Protein AF-A0A9W9YMP8-F1 (afdb_monomer)

Organism: NCBI:txid174260

Sequence (106 aa):
MEDGKAAILCSFLLLFFSGTEIFSADIYTNIWAVQVRGSLQEVKQLALKHGFTYGRHLFEDYHIFKRSELKNRSEKSASEIDRKLDLESKVEWFMQQKEKNINCCP

Solvent-accessible surface area (backbone atoms only — not comparable to full-atom values): 6366 Å² total; per-residue (Å²): 144,58,70,67,59,56,54,50,50,51,51,52,50,53,54,63,71,73,66,72,83,74,79,75,66,71,35,29,41,48,37,31,45,35,31,41,72,75,54,72,65,56,53,43,51,53,27,47,76,72,66,27,42,68,66,47,82,74,54,98,53,32,32,32,38,31,48,92,55,102,55,75,60,38,85,58,80,59,62,74,57,53,52,56,48,74,71,33,90,50,45,83,47,72,46,71,44,70,43,80,61,77,87,74,69,133

Secondary structure (DSSP, 8-state):
--HHHHHHHHHHHHHHHTT-------EEEEEEEEEE-S-HHHHHHHHHHTTPEEEEEEETTEEEEE---SSSEESS--HHHHHHHHT-TTEEEEEEEEEP-TTS--

Structure (mmCIF, N/CA/C/O backbone):
data_AF-A0A9W9YMP8-F1
#
_entry.id   AF-A0A9W9YMP8-F1
#
loop_
_atom_site.group_PDB
_atom_site.id
_atom_site.type_symbol
_atom_site.label_atom_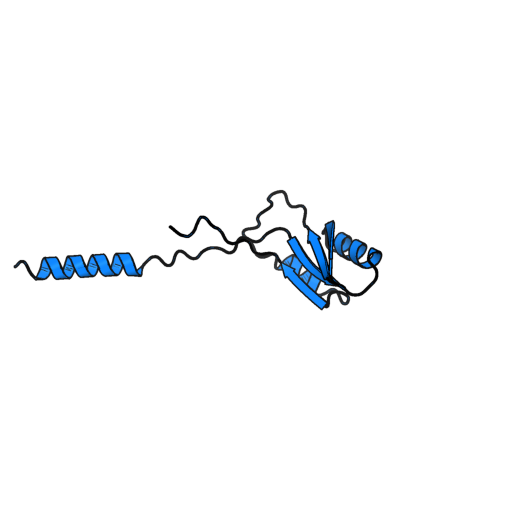id
_atom_site.label_alt_id
_atom_site.label_comp_id
_atom_site.label_asym_id
_atom_site.label_entity_id
_atom_site.label_seq_id
_atom_site.pdbx_PDB_ins_code
_atom_site.Cartn_x
_atom_site.Cartn_y
_atom_site.Cartn_z
_atom_site.occupancy
_atom_site.B_iso_or_equiv
_atom_site.auth_seq_id
_atom_site.auth_comp_id
_atom_site.auth_asym_id
_atom_site.auth_atom_id
_atom_site.pdbx_PDB_model_num
ATOM 1 N N . MET A 1 1 ? 43.856 -17.347 -49.831 1.00 49.19 1 MET A N 1
ATOM 2 C CA . MET A 1 1 ? 43.848 -16.523 -48.598 1.00 49.19 1 MET A CA 1
ATOM 3 C C . MET A 1 1 ? 42.592 -15.653 -48.604 1.00 49.19 1 MET A C 1
ATOM 5 O O . MET A 1 1 ? 42.681 -14.434 -48.591 1.00 49.19 1 MET A O 1
ATOM 9 N N . GLU A 1 2 ? 41.415 -16.275 -48.682 1.00 56.56 2 GLU A N 1
ATOM 10 C CA . GLU A 1 2 ? 40.119 -15.567 -48.725 1.00 56.56 2 GLU A CA 1
ATOM 11 C C . GLU A 1 2 ? 39.137 -16.140 -47.693 1.00 56.56 2 GLU A C 1
ATOM 13 O O . GLU A 1 2 ? 38.397 -15.386 -47.066 1.00 56.56 2 GLU A O 1
ATOM 18 N N . ASP A 1 3 ? 39.255 -17.433 -47.384 1.00 60.44 3 ASP A N 1
ATOM 19 C CA . ASP A 1 3 ? 38.388 -18.155 -46.439 1.00 60.44 3 ASP A CA 1
ATOM 20 C C . ASP A 1 3 ? 38.481 -17.629 -44.995 1.00 60.44 3 ASP A C 1
ATOM 22 O O . ASP A 1 3 ? 37.491 -17.570 -44.267 1.00 60.44 3 ASP A O 1
ATOM 26 N N . GLY A 1 4 ? 39.665 -17.158 -44.588 1.00 62.66 4 GLY A N 1
ATOM 27 C CA . GLY A 1 4 ? 39.881 -16.590 -43.255 1.00 62.66 4 GLY A CA 1
ATOM 28 C C . GLY A 1 4 ? 39.168 -15.253 -43.039 1.00 62.66 4 GLY A C 1
ATOM 29 O O . GLY A 1 4 ? 38.747 -14.959 -41.925 1.00 62.66 4 GLY A O 1
ATOM 30 N N . LYS A 1 5 ? 38.972 -14.450 -44.095 1.00 66.62 5 LYS A N 1
ATOM 31 C CA . LYS A 1 5 ? 38.301 -13.144 -43.985 1.00 66.62 5 LYS A CA 1
ATOM 32 C C . LYS A 1 5 ? 36.801 -13.305 -43.764 1.00 66.62 5 LYS A C 1
ATOM 34 O O . LYS A 1 5 ? 36.234 -12.583 -42.950 1.00 66.62 5 LYS A O 1
ATOM 39 N N . ALA A 1 6 ? 36.187 -14.271 -44.447 1.00 70.50 6 ALA A N 1
ATOM 40 C CA . ALA A 1 6 ? 34.775 -14.595 -44.279 1.00 70.50 6 ALA A CA 1
ATOM 41 C C . ALA A 1 6 ? 34.491 -15.126 -42.867 1.00 70.50 6 ALA A C 1
ATOM 43 O O . ALA A 1 6 ? 33.577 -14.643 -42.206 1.00 70.50 6 ALA A O 1
ATOM 44 N N . ALA A 1 7 ? 35.331 -16.033 -42.360 1.00 71.94 7 ALA A N 1
ATOM 45 C CA . ALA A 1 7 ? 35.198 -16.550 -40.999 1.00 71.94 7 ALA A CA 1
ATOM 46 C C . ALA A 1 7 ? 35.340 -15.447 -39.933 1.00 71.94 7 ALA A C 1
ATOM 48 O O . ALA A 1 7 ? 34.565 -15.401 -38.976 1.00 71.94 7 ALA A O 1
ATOM 49 N N . ILE A 1 8 ? 36.289 -14.523 -40.117 1.00 76.12 8 ILE A N 1
ATOM 50 C CA . ILE A 1 8 ? 36.499 -13.382 -39.215 1.00 76.12 8 ILE A CA 1
ATOM 51 C C . ILE A 1 8 ? 35.305 -12.415 -39.264 1.00 76.12 8 ILE A C 1
ATOM 53 O O . ILE A 1 8 ? 34.816 -12.005 -38.214 1.00 76.12 8 ILE A O 1
ATOM 57 N N . LEU A 1 9 ? 34.784 -12.097 -40.454 1.00 75.88 9 LEU A N 1
ATOM 58 C CA . LEU A 1 9 ? 33.598 -11.247 -40.617 1.00 75.88 9 LEU A CA 1
ATOM 59 C C . LEU A 1 9 ? 32.349 -11.880 -39.991 1.00 75.88 9 LEU A C 1
ATOM 61 O O . LEU A 1 9 ? 31.619 -11.200 -39.274 1.00 75.88 9 LEU A O 1
ATOM 65 N N . CYS A 1 10 ? 32.136 -13.183 -40.188 1.00 70.56 10 CYS A N 1
ATOM 66 C CA . CYS A 1 10 ? 31.061 -13.926 -39.533 1.00 70.56 10 CYS A CA 1
ATOM 67 C C . CYS A 1 10 ? 31.210 -13.919 -38.007 1.00 70.56 10 CYS A C 1
ATOM 69 O O . CYS A 1 10 ? 30.225 -13.736 -37.299 1.00 70.56 10 CYS A O 1
ATOM 71 N N . SER A 1 11 ? 32.435 -14.052 -37.496 1.00 71.38 11 SER A N 1
ATOM 72 C CA . SER A 1 11 ? 32.703 -14.011 -36.053 1.00 71.38 11 SER A CA 1
ATOM 73 C C . SER A 1 11 ? 32.417 -12.626 -35.458 1.00 71.38 11 SER A C 1
ATOM 75 O O . SER A 1 11 ? 31.808 -12.532 -34.394 1.00 71.38 11 SER A O 1
ATOM 77 N N . PHE A 1 12 ? 32.774 -11.544 -36.161 1.00 67.81 12 PHE A N 1
ATOM 78 C CA . PHE A 1 12 ? 32.433 -10.178 -35.747 1.00 67.81 12 PHE A CA 1
ATOM 79 C C . PHE A 1 12 ? 30.927 -9.900 -35.805 1.00 67.81 12 PHE A C 1
ATOM 81 O O . PHE A 1 12 ? 30.397 -9.265 -34.897 1.00 67.81 12 PHE A O 1
ATOM 88 N N . LEU A 1 13 ? 30.226 -10.405 -36.826 1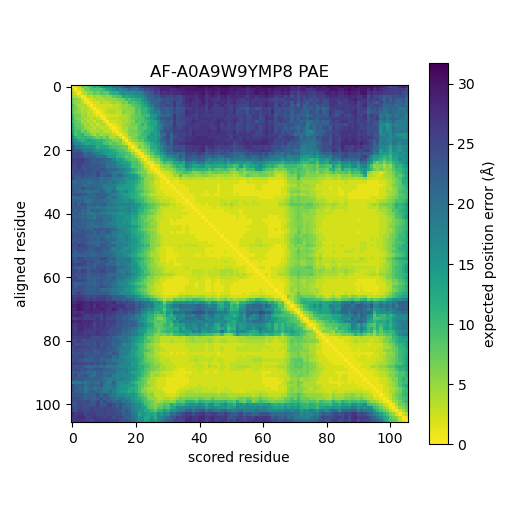.00 67.31 13 LEU A N 1
ATOM 89 C CA . LEU A 1 13 ? 28.770 -10.287 -36.932 1.00 67.31 13 LEU A CA 1
ATOM 90 C C . LEU A 1 13 ? 28.065 -11.013 -35.779 1.00 67.31 13 LEU A C 1
ATOM 92 O O . LEU A 1 13 ? 27.197 -10.432 -35.134 1.00 67.31 13 LEU A O 1
ATOM 96 N N . LEU A 1 14 ? 28.475 -12.243 -35.460 1.00 66.62 14 LEU A N 1
ATOM 97 C CA . LEU A 1 14 ? 27.897 -13.011 -34.353 1.00 66.62 14 LEU A CA 1
ATOM 98 C C . LEU A 1 14 ? 28.142 -12.343 -32.991 1.00 66.62 14 LEU A C 1
ATOM 100 O O . LEU A 1 14 ? 27.235 -12.316 -32.161 1.00 66.62 14 LEU A O 1
ATOM 104 N N . LEU A 1 15 ? 29.313 -11.735 -32.773 1.00 64.06 15 LEU A N 1
ATOM 105 C CA . LEU A 1 15 ? 29.596 -10.947 -31.566 1.00 64.06 15 LEU A CA 1
ATOM 106 C C . LEU A 1 15 ? 28.732 -9.678 -31.468 1.00 64.06 15 LEU A C 1
ATOM 108 O O . LEU A 1 15 ? 28.300 -9.330 -30.372 1.00 64.06 15 LEU A O 1
ATOM 112 N N . PHE A 1 16 ? 28.431 -9.021 -32.593 1.00 61.03 16 PHE A N 1
ATOM 113 C CA . PHE A 1 16 ? 27.546 -7.850 -32.628 1.00 61.03 16 PHE A CA 1
ATOM 114 C C . PHE A 1 16 ? 26.083 -8.199 -32.312 1.00 61.03 16 PHE A C 1
ATOM 116 O O . PHE A 1 16 ? 25.422 -7.442 -31.606 1.00 61.03 16 PHE A O 1
ATOM 123 N N . PHE A 1 17 ? 25.582 -9.347 -32.780 1.00 57.97 17 PHE A N 1
ATOM 124 C CA . PHE A 1 17 ? 24.210 -9.792 -32.493 1.00 57.97 17 PHE A CA 1
ATOM 125 C C . PHE A 1 17 ? 24.034 -10.401 -31.095 1.00 57.97 17 PHE A C 1
ATOM 127 O O . PHE A 1 17 ? 22.933 -10.374 -30.554 1.00 57.97 17 PHE A O 1
ATOM 134 N N . SER A 1 18 ? 25.103 -10.912 -30.481 1.00 59.97 18 SER A N 1
ATOM 135 C CA . SER A 1 18 ? 25.038 -11.541 -29.151 1.00 59.97 18 SER A CA 1
ATOM 136 C C . SER A 1 18 ? 25.034 -10.535 -27.987 1.00 59.97 18 SER A C 1
ATOM 138 O O . SER A 1 18 ? 24.941 -10.942 -26.833 1.00 59.97 18 SER A O 1
ATOM 140 N N . GLY A 1 19 ? 25.196 -9.235 -28.264 1.00 57.72 19 GLY A N 1
ATOM 141 C CA . GLY A 1 19 ? 25.584 -8.236 -27.263 1.00 57.72 19 GLY A CA 1
ATOM 142 C C . GLY A 1 19 ? 24.519 -7.233 -26.810 1.00 57.72 19 GLY A C 1
ATOM 143 O O . GLY A 1 19 ? 24.857 -6.351 -26.025 1.00 57.72 19 GLY A O 1
ATOM 144 N N . THR A 1 20 ? 23.266 -7.301 -27.269 1.00 55.31 20 THR A N 1
ATOM 145 C CA . THR A 1 20 ? 22.268 -6.259 -26.945 1.00 55.31 20 THR A CA 1
ATOM 146 C C . THR A 1 20 ? 21.031 -6.806 -26.245 1.00 55.31 20 THR A C 1
ATOM 148 O O . THR A 1 20 ? 19.915 -6.688 -26.746 1.00 55.31 20 THR A O 1
ATOM 151 N N . GLU A 1 21 ? 21.205 -7.348 -25.043 1.00 54.91 21 GLU A N 1
ATOM 152 C CA . GLU A 1 21 ? 20.111 -7.365 -24.067 1.00 54.91 21 GLU A CA 1
ATOM 153 C C . GLU A 1 21 ? 19.973 -5.932 -23.530 1.00 54.91 21 GLU A C 1
ATOM 155 O O . GLU A 1 21 ? 20.625 -5.533 -22.563 1.00 54.91 21 GLU A O 1
ATOM 160 N N . ILE A 1 22 ? 19.182 -5.099 -24.217 1.00 58.03 22 ILE A N 1
ATOM 161 C CA . ILE A 1 22 ? 18.802 -3.786 -23.689 1.00 58.03 22 ILE A CA 1
ATOM 162 C C . ILE A 1 22 ? 17.837 -4.064 -22.537 1.00 58.03 22 ILE A C 1
ATOM 164 O O . ILE A 1 22 ? 16.640 -4.256 -22.749 1.00 58.03 22 ILE A O 1
ATOM 168 N N . PHE A 1 23 ? 18.366 -4.122 -21.314 1.00 57.38 23 PHE A N 1
ATOM 169 C CA . PHE A 1 23 ? 17.552 -4.218 -20.109 1.00 57.38 23 PHE A CA 1
ATOM 170 C C . PHE A 1 23 ? 16.563 -3.049 -20.089 1.00 57.38 23 PHE A C 1
ATOM 172 O O . PHE A 1 23 ? 16.933 -1.894 -19.874 1.00 57.38 23 PHE A O 1
ATOM 179 N N . SER A 1 24 ? 15.290 -3.349 -20.342 1.00 59.22 24 SER A N 1
ATOM 180 C CA . SER A 1 24 ? 14.212 -2.382 -20.176 1.00 59.22 24 SER A CA 1
ATOM 181 C C . SER A 1 24 ? 14.070 -2.093 -18.685 1.00 59.22 24 SER A C 1
ATOM 183 O O . SER A 1 24 ? 13.705 -2.978 -17.915 1.00 59.22 24 SER A O 1
ATOM 185 N N . ALA A 1 25 ? 14.389 -0.870 -18.264 1.00 62.66 25 ALA A N 1
ATOM 186 C CA . ALA A 1 25 ? 14.156 -0.450 -16.889 1.00 62.66 25 ALA A CA 1
ATOM 187 C C . ALA A 1 25 ? 12.642 -0.379 -16.624 1.00 62.66 25 ALA A C 1
ATOM 189 O O . ALA A 1 25 ? 11.911 0.279 -17.370 1.00 62.66 25 ALA A O 1
ATOM 190 N N . ASP A 1 26 ? 12.177 -1.049 -15.565 1.00 65.25 26 ASP A N 1
ATOM 191 C CA . ASP A 1 26 ? 10.806 -0.910 -15.067 1.00 65.25 26 ASP A CA 1
ATOM 192 C C . ASP A 1 26 ? 10.534 0.575 -14.757 1.00 65.25 26 ASP A C 1
ATOM 194 O 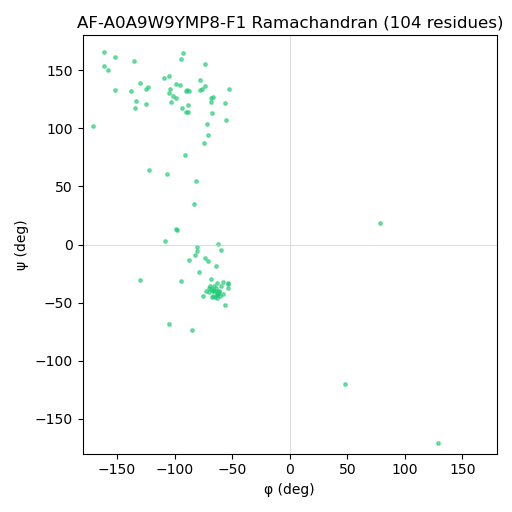O . ASP A 1 26 ? 11.230 1.178 -13.936 1.00 65.25 26 ASP A O 1
ATOM 198 N N . ILE A 1 27 ? 9.517 1.176 -15.387 1.00 68.00 27 ILE A N 1
ATOM 199 C CA . ILE A 1 27 ? 9.081 2.535 -15.049 1.00 68.00 27 ILE A CA 1
ATOM 200 C C . ILE A 1 27 ? 8.047 2.418 -13.937 1.00 68.00 27 ILE A C 1
ATOM 202 O O . ILE A 1 27 ? 6.949 1.904 -14.142 1.00 68.00 27 ILE A O 1
ATOM 206 N N . TYR A 1 28 ? 8.370 2.917 -12.750 1.00 74.50 28 TYR A N 1
ATOM 207 C CA . TYR A 1 28 ? 7.436 2.913 -11.633 1.00 74.50 28 TYR A CA 1
ATOM 208 C C . TYR A 1 28 ? 6.594 4.189 -11.638 1.00 74.50 28 TYR A C 1
ATOM 210 O O . TYR A 1 28 ? 7.103 5.307 -11.776 1.00 74.50 28 TYR A O 1
ATOM 218 N N . THR A 1 29 ? 5.284 4.021 -11.471 1.00 83.81 29 THR A N 1
ATOM 219 C CA . THR A 1 29 ? 4.346 5.143 -11.342 1.00 83.81 29 THR A CA 1
ATOM 220 C C . THR A 1 29 ? 4.124 5.499 -9.877 1.00 83.81 29 THR A C 1
ATOM 222 O O . THR A 1 29 ? 4.391 4.708 -8.973 1.00 83.81 29 THR A O 1
ATOM 225 N N . ASN A 1 30 ? 3.562 6.678 -9.622 1.00 88.44 30 ASN A N 1
ATOM 226 C CA . ASN A 1 30 ? 3.186 7.105 -8.274 1.00 88.44 30 ASN A CA 1
ATOM 227 C C . ASN A 1 30 ? 1.810 6.555 -7.839 1.00 88.44 30 ASN A C 1
ATOM 229 O O . ASN A 1 30 ? 1.057 7.256 -7.157 1.00 88.44 30 ASN A O 1
ATOM 233 N N . ILE A 1 31 ? 1.461 5.334 -8.256 1.00 91.62 31 ILE A N 1
ATOM 234 C CA . ILE A 1 31 ? 0.162 4.697 -8.013 1.00 91.62 31 ILE A CA 1
ATOM 235 C C . ILE A 1 31 ? 0.369 3.342 -7.332 1.00 91.62 31 ILE A C 1
ATOM 237 O O . ILE A 1 31 ? 1.184 2.536 -7.776 1.00 91.62 31 ILE A O 1
ATOM 241 N N . TRP A 1 32 ? -0.410 3.089 -6.281 1.00 94.38 32 TRP A N 1
ATOM 242 C CA . TRP A 1 32 ? -0.446 1.820 -5.557 1.00 94.38 32 TRP A CA 1
ATOM 243 C C . TRP A 1 32 ? -1.860 1.264 -5.547 1.00 94.38 32 TRP A C 1
ATOM 245 O O . TRP A 1 32 ? -2.815 1.991 -5.265 1.00 94.38 32 TRP A O 1
ATOM 255 N N . ALA A 1 33 ? -1.978 -0.031 -5.815 1.00 96.75 33 ALA A N 1
ATOM 256 C CA . ALA A 1 33 ? -3.132 -0.815 -5.406 1.00 96.75 33 ALA A CA 1
ATOM 257 C C . ALA A 1 33 ? -2.864 -1.339 -3.994 1.00 96.75 33 ALA A C 1
ATOM 259 O O . ALA A 1 33 ? -1.776 -1.845 -3.730 1.00 96.75 33 ALA A O 1
ATOM 260 N N . VAL A 1 34 ? -3.827 -1.183 -3.092 1.00 97.50 34 VAL A N 1
ATOM 261 C CA . VAL A 1 34 ? -3.685 -1.552 -1.679 1.00 97.50 34 VAL A CA 1
ATOM 262 C C . VAL A 1 34 ? -4.967 -2.230 -1.220 1.00 97.50 34 VAL A C 1
ATOM 264 O O . VAL A 1 34 ? -6.053 -1.701 -1.458 1.00 97.50 34 VAL A O 1
ATOM 267 N N . GLN A 1 35 ? -4.835 -3.371 -0.558 1.00 97.94 35 GLN A N 1
ATOM 268 C CA . GLN A 1 35 ? -5.910 -4.050 0.150 1.00 97.94 35 GLN A CA 1
ATOM 269 C C . GLN A 1 35 ? -5.886 -3.609 1.614 1.00 97.94 35 GLN A C 1
ATOM 271 O O . GLN A 1 35 ? -4.885 -3.814 2.308 1.00 97.94 35 GLN A O 1
ATOM 276 N N . VAL A 1 36 ? -6.957 -2.963 2.077 1.00 97.56 36 VAL A N 1
ATOM 277 C CA . VAL A 1 36 ? -7.026 -2.390 3.426 1.00 97.56 36 VAL A CA 1
ATOM 278 C C . VAL A 1 36 ? -8.343 -2.745 4.092 1.00 97.56 36 VAL A C 1
ATOM 280 O O . VAL A 1 36 ? -9.412 -2.361 3.622 1.00 97.56 36 VAL A O 1
ATOM 283 N N . ARG A 1 37 ? -8.264 -3.373 5.266 1.00 96.25 37 ARG A N 1
ATOM 284 C CA . ARG A 1 37 ? -9.450 -3.644 6.080 1.00 96.25 37 ARG A CA 1
ATOM 285 C C . ARG A 1 37 ? -9.971 -2.369 6.740 1.00 96.25 37 ARG A C 1
ATOM 287 O O . ARG A 1 37 ? -9.216 -1.616 7.363 1.00 96.25 37 ARG A O 1
ATOM 294 N N . GLY A 1 38 ? -11.287 -2.190 6.703 1.00 94.31 38 GLY A N 1
ATOM 295 C CA . GLY A 1 38 ? -11.992 -1.151 7.451 1.00 94.31 38 GLY A CA 1
ATOM 296 C C . GLY A 1 38 ? -12.923 -0.310 6.588 1.00 94.31 38 GLY A C 1
ATOM 297 O O . GLY A 1 38 ? -13.206 -0.609 5.431 1.00 94.31 38 GLY A O 1
ATOM 298 N N . SER A 1 39 ? -13.435 0.759 7.182 1.00 96.25 39 SER A N 1
ATOM 299 C CA . SER A 1 39 ? -14.304 1.717 6.508 1.00 96.25 39 SER A CA 1
ATOM 300 C C . SER A 1 39 ? -13.527 2.607 5.535 1.00 96.25 39 SER A C 1
ATOM 302 O O . SER A 1 39 ? -12.351 2.914 5.730 1.00 96.25 39 SER A O 1
ATOM 304 N N . LEU A 1 40 ? -14.219 3.141 4.524 1.00 95.75 40 LEU A N 1
ATOM 305 C CA . LEU A 1 40 ? -13.636 4.091 3.570 1.00 95.75 40 LEU A CA 1
ATOM 306 C C . LEU A 1 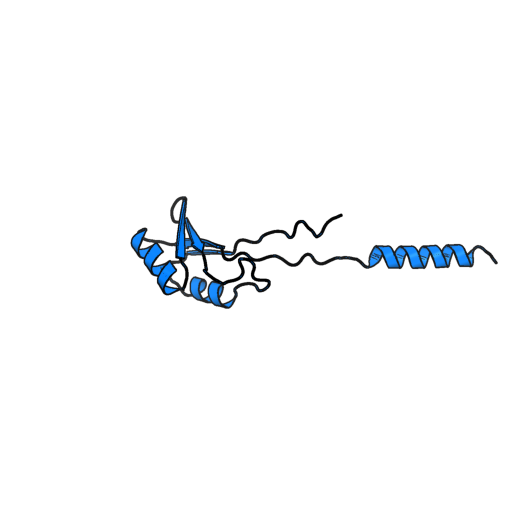40 ? -12.966 5.298 4.257 1.00 95.75 40 LEU A C 1
ATOM 308 O O . LEU A 1 40 ? -11.985 5.841 3.748 1.00 95.75 40 LEU A O 1
ATOM 312 N N . GLN A 1 41 ? -13.491 5.739 5.403 1.00 97.19 41 GLN A N 1
ATOM 313 C CA . GLN A 1 41 ? -12.893 6.827 6.171 1.00 97.19 41 GLN A CA 1
ATOM 314 C C . GLN A 1 41 ? -11.538 6.419 6.755 1.00 97.19 41 GLN A C 1
ATOM 316 O O . GLN A 1 41 ? -10.580 7.175 6.620 1.00 97.19 41 GLN A O 1
ATOM 321 N N . GLU A 1 42 ? -11.433 5.229 7.346 1.00 96.38 42 GLU A N 1
ATOM 322 C CA . GLU A 1 42 ? -10.166 4.708 7.873 1.00 96.38 42 GLU A CA 1
ATOM 323 C C . GLU A 1 42 ? -9.129 4.534 6.768 1.00 96.38 42 GLU A C 1
ATOM 325 O O . GLU A 1 42 ? -7.981 4.934 6.942 1.00 96.38 42 GLU A O 1
ATOM 330 N N . VAL A 1 43 ? -9.545 4.032 5.604 1.00 97.31 43 VAL A N 1
ATOM 331 C CA . VAL A 1 43 ? -8.675 3.889 4.430 1.00 97.31 43 VAL A CA 1
ATOM 332 C C . VAL A 1 43 ? -8.139 5.248 3.970 1.00 97.31 43 VAL A C 1
ATOM 334 O O . VAL A 1 43 ? -6.945 5.397 3.711 1.00 97.31 43 VAL A O 1
ATOM 337 N N . LYS A 1 44 ? -8.995 6.277 3.908 1.00 97.31 44 LYS A N 1
ATOM 338 C CA . LYS A 1 44 ? -8.573 7.646 3.563 1.00 97.31 44 LYS A CA 1
ATOM 339 C C . LYS A 1 44 ? -7.605 8.232 4.593 1.00 97.31 44 LYS A C 1
ATOM 341 O O . LYS A 1 44 ? -6.645 8.890 4.203 1.00 97.31 44 LYS A O 1
ATOM 346 N N . GLN A 1 45 ? -7.839 7.993 5.883 1.00 96.88 45 GLN A N 1
ATOM 347 C CA . GLN A 1 45 ? -6.931 8.437 6.946 1.00 96.88 45 GLN A CA 1
ATOM 348 C C . GLN A 1 45 ? -5.578 7.727 6.865 1.00 96.88 45 GLN A C 1
ATOM 350 O O . GLN A 1 45 ? -4.541 8.367 7.014 1.00 96.88 45 GLN A O 1
ATOM 355 N N . LEU A 1 46 ? -5.576 6.428 6.568 1.00 96.19 46 LEU A N 1
ATOM 356 C CA . LEU A 1 46 ? -4.366 5.633 6.375 1.00 96.19 46 LEU A CA 1
ATOM 357 C C . LEU A 1 46 ? -3.557 6.126 5.169 1.00 96.19 46 LEU A C 1
ATOM 359 O O . LEU A 1 46 ? -2.345 6.294 5.284 1.00 96.19 46 LEU A O 1
ATOM 363 N N . ALA A 1 47 ? -4.218 6.444 4.050 1.00 95.19 47 ALA A N 1
ATOM 364 C CA . ALA A 1 47 ? -3.564 7.059 2.897 1.00 95.19 47 ALA A CA 1
ATOM 365 C C . ALA A 1 47 ? -2.850 8.364 3.297 1.00 95.19 47 ALA A C 1
ATOM 367 O O . ALA A 1 47 ? -1.647 8.501 3.079 1.00 95.19 47 ALA A O 1
ATOM 368 N N . LEU A 1 48 ? -3.564 9.283 3.957 1.00 94.44 48 LEU A N 1
ATOM 369 C CA . LEU A 1 48 ? -3.012 10.571 4.391 1.00 94.44 48 LEU A CA 1
ATOM 370 C C . LEU A 1 48 ? -1.858 10.413 5.391 1.00 94.44 48 LEU A C 1
ATOM 372 O O . LEU A 1 48 ? -0.831 11.074 5.246 1.00 94.44 48 LEU A O 1
ATOM 376 N N . LYS A 1 49 ? -1.996 9.505 6.366 1.00 94.19 49 LYS A N 1
ATOM 377 C CA . LYS A 1 49 ? -0.968 9.182 7.372 1.00 94.19 49 LYS A CA 1
ATOM 378 C C . LYS A 1 49 ? 0.370 8.812 6.731 1.00 94.19 49 LYS A C 1
ATOM 380 O O . LYS A 1 49 ? 1.418 9.190 7.246 1.00 94.19 49 LYS A O 1
ATOM 385 N N . HIS A 1 50 ? 0.332 8.096 5.608 1.00 91.44 50 HIS A N 1
ATOM 386 C CA . HIS A 1 50 ? 1.523 7.618 4.901 1.00 91.44 50 HIS A CA 1
ATOM 387 C C . HIS A 1 50 ? 1.940 8.510 3.721 1.00 91.44 50 HIS A C 1
ATOM 389 O O . HIS A 1 50 ? 2.804 8.130 2.934 1.00 91.44 50 HIS A O 1
ATOM 395 N N . GLY A 1 51 ? 1.374 9.718 3.610 1.00 90.50 51 GLY A N 1
ATOM 396 C CA . GLY A 1 51 ? 1.743 10.693 2.578 1.00 90.50 51 GLY A CA 1
ATOM 397 C C . GLY A 1 51 ? 1.138 10.414 1.199 1.00 90.50 51 GLY A C 1
ATOM 398 O O . GLY A 1 51 ? 1.617 10.939 0.193 1.00 90.50 51 GLY A O 1
ATOM 399 N N . PHE A 1 52 ? 0.088 9.597 1.137 1.00 92.56 52 PHE A N 1
ATOM 400 C CA . PHE A 1 52 ? -0.705 9.390 -0.065 1.00 92.56 52 PHE A CA 1
ATOM 401 C C . PHE A 1 52 ? -1.933 10.294 -0.098 1.00 92.56 52 PHE A C 1
ATOM 403 O O . PHE A 1 52 ? -2.481 10.732 0.911 1.00 92.56 52 PHE A O 1
ATOM 410 N N . THR A 1 53 ? -2.438 10.469 -1.308 1.00 94.44 53 THR A N 1
ATOM 411 C CA . THR A 1 53 ? -3.803 10.895 -1.578 1.00 94.44 53 THR A CA 1
ATOM 412 C C . THR A 1 53 ? -4.644 9.671 -1.916 1.00 94.44 53 THR A C 1
ATOM 414 O O . THR A 1 53 ? -4.211 8.769 -2.642 1.00 94.44 53 THR A O 1
ATOM 417 N N . TYR A 1 54 ? -5.864 9.626 -1.387 1.00 96.31 54 TYR A N 1
ATOM 418 C CA . TYR A 1 54 ? -6.822 8.603 -1.780 1.00 96.31 54 TYR A CA 1
ATOM 419 C C . TYR A 1 54 ? 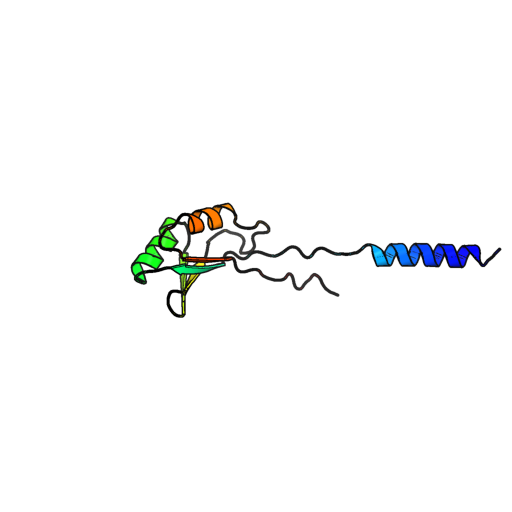-7.257 8.837 -3.229 1.00 96.31 54 TYR A C 1
ATOM 421 O O . TYR A 1 54 ? -7.776 9.902 -3.559 1.00 96.31 54 TYR A O 1
ATOM 429 N N . GLY A 1 55 ? -7.059 7.842 -4.090 1.00 95.44 55 GLY A N 1
ATOM 430 C CA . GLY A 1 55 ? -7.453 7.892 -5.491 1.00 95.44 55 GLY A CA 1
ATOM 431 C C . GLY A 1 55 ? -8.912 7.493 -5.683 1.00 95.44 55 GLY A C 1
ATOM 432 O O . GLY A 1 55 ? -9.759 8.329 -5.986 1.00 95.44 55 GLY A O 1
ATOM 433 N N . ARG A 1 56 ? -9.200 6.195 -5.558 1.00 96.06 56 ARG A N 1
ATOM 434 C CA . ARG A 1 56 ? -10.547 5.633 -5.744 1.00 96.06 56 ARG A CA 1
ATOM 435 C C . ARG A 1 56 ? -10.674 4.252 -5.113 1.00 96.06 56 ARG A C 1
ATOM 437 O O . ARG A 1 56 ? -9.672 3.611 -4.812 1.00 96.06 56 ARG A O 1
ATOM 444 N N . HIS A 1 57 ? -11.914 3.799 -4.966 1.00 97.25 57 HIS A N 1
ATOM 445 C CA . HIS A 1 57 ? -12.221 2.402 -4.664 1.00 97.25 57 HIS A CA 1
ATOM 446 C C . HIS A 1 57 ? -12.081 1.576 -5.944 1.00 97.25 57 HIS A C 1
ATOM 448 O O . HIS A 1 57 ? -12.392 2.084 -7.031 1.00 97.25 57 HIS A O 1
ATOM 454 N N . LEU A 1 58 ? -11.558 0.357 -5.817 1.00 94.06 58 LEU A N 1
ATOM 455 C CA . LEU A 1 58 ? -11.351 -0.550 -6.939 1.00 94.06 58 LEU A CA 1
ATOM 456 C C . LEU A 1 58 ? -12.408 -1.662 -6.935 1.00 94.06 58 LEU A C 1
ATOM 458 O O . LEU A 1 58 ? -13.274 -1.658 -7.807 1.00 94.06 58 LEU A O 1
ATOM 462 N N . PHE A 1 59 ? -12.354 -2.567 -5.958 1.00 95.31 59 PHE A N 1
ATOM 463 C CA . PHE A 1 59 ? -13.350 -3.608 -5.672 1.00 95.31 59 PHE A CA 1
ATOM 464 C C . PHE A 1 59 ? -13.147 -4.101 -4.232 1.00 95.31 59 PHE A C 1
ATOM 466 O O . PHE A 1 59 ? -12.042 -3.984 -3.723 1.00 95.31 59 PHE A O 1
ATOM 473 N N . GLU A 1 60 ? -14.187 -4.612 -3.568 1.00 95.31 60 GLU A N 1
ATOM 474 C CA . GLU A 1 60 ? -14.094 -5.139 -2.189 1.00 95.31 60 GLU A CA 1
ATOM 475 C C . GLU A 1 60 ? -13.353 -4.185 -1.227 1.00 95.31 60 GLU A C 1
ATOM 477 O O . GLU A 1 60 ? -13.781 -3.042 -1.057 1.00 95.31 60 GLU A O 1
ATOM 482 N N . ASP A 1 61 ? -12.253 -4.627 -0.632 1.00 96.31 61 ASP A N 1
ATOM 483 C CA . ASP A 1 61 ? -11.347 -3.887 0.249 1.00 96.31 61 ASP A CA 1
ATOM 484 C C . ASP A 1 61 ? -10.091 -3.362 -0.480 1.00 96.31 61 ASP A C 1
ATOM 486 O O . ASP A 1 61 ? -9.133 -2.904 0.145 1.00 96.31 61 ASP A O 1
ATOM 490 N N . TYR A 1 62 ? -10.097 -3.387 -1.816 1.00 98.00 62 TYR A N 1
ATOM 491 C CA . TYR A 1 62 ? -9.041 -2.850 -2.665 1.00 98.00 62 TYR A CA 1
ATOM 492 C C . TYR A 1 62 ? -9.286 -1.387 -3.028 1.00 98.00 62 TYR A C 1
ATOM 494 O O . TYR A 1 62 ? -10.344 -0.971 -3.522 1.00 98.00 62 TYR A O 1
ATOM 502 N N .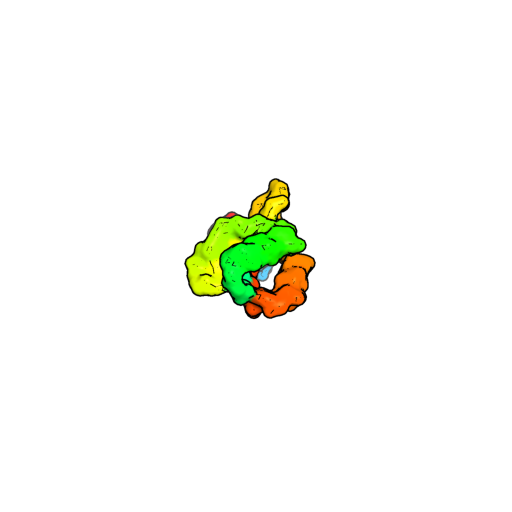 HIS A 1 63 ? -8.233 -0.595 -2.866 1.00 98.12 63 HIS A N 1
ATOM 503 C CA . HIS A 1 63 ? -8.226 0.838 -3.098 1.00 98.12 63 HIS A 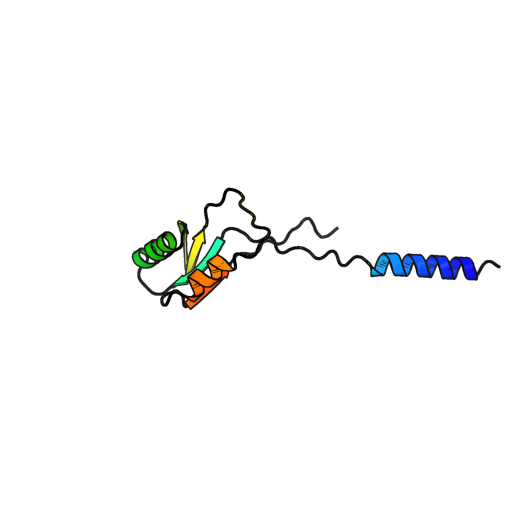CA 1
ATOM 504 C C . HIS A 1 63 ? -6.986 1.270 -3.877 1.00 98.12 63 HIS A C 1
ATOM 506 O O . HIS A 1 63 ? -5.951 0.607 -3.882 1.00 98.12 63 HIS A O 1
ATOM 512 N N . ILE A 1 64 ? -7.096 2.424 -4.531 1.00 97.25 64 ILE A N 1
ATOM 513 C CA . ILE A 1 64 ? -5.987 3.071 -5.225 1.00 97.25 64 ILE A CA 1
ATOM 514 C C . ILE A 1 64 ? -5.476 4.238 -4.393 1.00 97.25 64 ILE A C 1
ATOM 516 O O . ILE A 1 64 ? -6.230 5.179 -4.126 1.00 97.25 64 ILE A O 1
ATOM 520 N N . PHE A 1 65 ? -4.191 4.213 -4.053 1.00 95.50 65 PHE A N 1
ATOM 521 C CA . PHE A 1 65 ? -3.466 5.322 -3.435 1.00 95.50 65 PHE A CA 1
ATOM 522 C C . PHE A 1 65 ? -2.549 5.987 -4.460 1.00 95.50 65 PHE A C 1
ATOM 524 O O . PHE A 1 65 ? -2.008 5.330 -5.351 1.00 95.50 65 PHE A O 1
ATOM 531 N N . LYS A 1 66 ? -2.384 7.308 -4.354 1.00 92.94 66 LYS A N 1
ATOM 532 C CA . LYS A 1 66 ? -1.539 8.097 -5.258 1.00 92.94 66 LYS A CA 1
ATOM 533 C C . LYS A 1 66 ? -0.595 8.993 -4.477 1.00 92.94 66 LYS A C 1
ATOM 535 O O . LYS A 1 66 ? -1.020 9.633 -3.517 1.00 92.94 66 LYS A O 1
ATOM 540 N N . ARG A 1 67 ? 0.656 9.109 -4.914 1.00 87.81 67 ARG A N 1
ATOM 541 C CA . ARG A 1 67 ? 1.636 10.028 -4.318 1.00 87.81 67 ARG A CA 1
ATOM 542 C C . ARG A 1 67 ? 1.835 11.254 -5.208 1.00 87.81 67 ARG A C 1
ATOM 544 O O . ARG A 1 67 ? 2.006 11.132 -6.418 1.00 87.81 67 ARG A O 1
ATOM 551 N N . SER A 1 68 ? 1.821 12.440 -4.610 1.00 74.56 68 SER A N 1
ATOM 552 C CA . SER A 1 68 ? 2.056 13.709 -5.301 1.00 74.56 68 SER A CA 1
ATOM 553 C C . SER A 1 68 ? 3.545 14.068 -5.269 1.00 74.56 68 SER A C 1
ATOM 555 O O . SER A 1 68 ? 3.957 14.905 -4.473 1.00 74.56 68 SER A O 1
ATOM 557 N N . GLU A 1 69 ? 4.374 13.434 -6.099 1.00 67.19 69 GLU A N 1
ATOM 558 C CA . GLU A 1 69 ? 5.741 13.924 -6.345 1.00 67.19 69 GLU A CA 1
ATOM 559 C C . GLU A 1 69 ? 5.851 14.493 -7.762 1.00 67.19 69 GLU A C 1
ATOM 561 O O . GLU A 1 69 ? 5.233 13.982 -8.695 1.00 67.19 69 GLU A O 1
ATOM 566 N N . LEU A 1 70 ? 6.630 15.572 -7.909 1.00 54.81 70 LEU A N 1
ATOM 567 C CA . LEU A 1 70 ? 6.699 16.472 -9.076 1.00 54.81 70 LEU A CA 1
ATOM 568 C C . LEU A 1 70 ? 7.107 15.811 -10.409 1.00 54.81 70 LEU A C 1
ATOM 570 O O . LEU A 1 70 ? 7.074 16.461 -11.453 1.00 54.81 70 LEU A O 1
ATOM 574 N N . LYS A 1 71 ? 7.457 14.523 -10.412 1.00 53.94 71 LYS A N 1
ATOM 575 C CA . LYS A 1 71 ? 7.565 13.708 -11.623 1.00 53.94 71 LYS A CA 1
ATOM 576 C C . LYS A 1 71 ? 6.675 12.481 -11.461 1.00 53.94 71 LYS A C 1
ATOM 578 O O . LYS A 1 71 ? 6.887 11.664 -10.573 1.00 53.94 71 LYS A O 1
ATOM 583 N N . ASN A 1 72 ? 5.719 12.321 -12.377 1.00 54.94 72 ASN A N 1
ATOM 584 C CA . ASN A 1 72 ? 4.793 11.179 -12.453 1.00 54.94 72 ASN A CA 1
ATOM 585 C C . ASN A 1 72 ? 5.483 9.815 -12.685 1.00 54.94 72 ASN A C 1
ATOM 587 O O . ASN A 1 72 ? 4.805 8.798 -12.807 1.00 54.94 72 ASN A O 1
ATOM 591 N N . ARG A 1 73 ? 6.816 9.797 -12.777 1.00 57.78 73 ARG A N 1
ATOM 592 C CA . ARG A 1 73 ? 7.654 8.631 -13.040 1.00 57.78 73 ARG A CA 1
ATOM 593 C C . ARG A 1 73 ? 8.821 8.658 -12.066 1.00 57.78 73 ARG A C 1
ATOM 595 O O . ARG A 1 73 ? 9.612 9.603 -12.089 1.00 57.78 73 ARG A O 1
ATOM 602 N N . SER A 1 74 ? 8.903 7.638 -11.221 1.00 56.84 74 SER A N 1
ATOM 603 C CA . SER A 1 74 ? 10.089 7.365 -10.420 1.00 56.84 74 SER A CA 1
ATOM 604 C C . SER A 1 74 ? 10.886 6.277 -11.127 1.00 56.84 74 SER A C 1
ATOM 606 O O . SER A 1 74 ? 10.363 5.205 -11.417 1.00 56.84 74 SER A O 1
ATOM 608 N N . GLU A 1 75 ? 12.163 6.536 -11.394 1.00 54.19 75 GLU A N 1
ATOM 609 C CA . GLU A 1 75 ? 13.102 5.496 -11.845 1.00 54.19 75 GLU A CA 1
ATOM 610 C C . GLU A 1 75 ? 13.501 4.556 -10.694 1.00 54.19 75 GLU A C 1
ATOM 612 O O . GLU A 1 75 ? 14.098 3.508 -10.918 1.00 54.19 75 GLU A O 1
ATOM 617 N N . LYS A 1 76 ? 13.168 4.914 -9.446 1.00 58.91 76 LYS A N 1
ATOM 618 C CA . LYS A 1 76 ? 13.450 4.105 -8.258 1.00 58.91 76 LYS A CA 1
ATOM 619 C C . LYS A 1 76 ? 12.178 3.437 -7.747 1.00 58.91 76 LYS A C 1
ATOM 621 O O . LYS A 1 76 ? 11.174 4.116 -7.517 1.00 58.91 76 LYS A O 1
ATOM 626 N N . SER A 1 77 ? 12.260 2.129 -7.501 1.00 62.94 77 SER A N 1
ATOM 627 C CA . SER A 1 77 ? 11.278 1.394 -6.699 1.00 62.94 77 SER A CA 1
ATOM 628 C C . SER A 1 77 ? 11.101 2.093 -5.352 1.00 62.94 77 SER A C 1
ATOM 630 O O . SER A 1 77 ? 12.095 2.459 -4.713 1.00 62.94 77 SER A O 1
ATOM 632 N N . ALA A 1 78 ? 9.866 2.284 -4.906 1.00 70.75 78 ALA A N 1
ATOM 633 C CA . ALA A 1 78 ? 9.574 3.052 -3.702 1.00 70.75 78 ALA A CA 1
ATOM 634 C C . ALA A 1 78 ? 9.753 2.228 -2.414 1.00 70.75 78 ALA A C 1
ATOM 636 O O . ALA A 1 78 ? 8.856 2.165 -1.579 1.00 70.75 78 ALA A O 1
ATOM 637 N N . SER A 1 79 ? 10.932 1.636 -2.222 1.00 76.50 79 SER A N 1
ATOM 638 C CA . SER A 1 79 ? 11.213 0.701 -1.123 1.00 76.50 79 SER A CA 1
ATOM 639 C C . SER A 1 79 ? 10.882 1.256 0.268 1.00 76.50 79 SER A C 1
ATOM 641 O O . SER A 1 79 ? 10.429 0.523 1.142 1.00 76.50 79 SER A O 1
ATOM 643 N N . GLU A 1 80 ? 11.058 2.561 0.491 1.00 83.50 80 GLU A N 1
ATOM 644 C CA . GLU A 1 80 ? 10.692 3.194 1.763 1.00 83.50 80 GLU A CA 1
ATOM 645 C C . GLU A 1 80 ? 9.173 3.245 1.988 1.00 83.50 80 GLU A C 1
ATOM 647 O O . GLU A 1 80 ? 8.709 3.131 3.122 1.00 83.50 80 GLU A O 1
ATOM 652 N N . ILE A 1 81 ? 8.404 3.438 0.918 1.00 85.44 81 ILE A N 1
ATOM 653 C CA . ILE A 1 81 ? 6.942 3.515 0.955 1.00 85.44 81 ILE A CA 1
ATOM 654 C C . ILE A 1 81 ? 6.352 2.127 1.137 1.00 85.44 81 ILE A C 1
ATOM 656 O O . ILE A 1 81 ? 5.496 1.943 1.997 1.00 85.44 81 ILE A O 1
ATOM 660 N N . ASP A 1 82 ? 6.872 1.159 0.394 1.00 91.06 82 ASP A N 1
ATOM 661 C CA . ASP A 1 82 ? 6.479 -0.238 0.516 1.00 91.06 82 ASP A CA 1
ATOM 662 C C . ASP A 1 82 ? 6.716 -0.724 1.956 1.00 91.06 82 ASP A C 1
ATOM 664 O O . ASP A 1 82 ? 5.806 -1.249 2.588 1.00 91.06 82 ASP A O 1
ATOM 668 N N . ARG A 1 83 ? 7.858 -0.367 2.569 1.00 91.31 83 ARG A N 1
ATOM 669 C CA . ARG A 1 83 ? 8.119 -0.645 3.993 1.00 91.31 83 ARG A CA 1
ATOM 670 C C . ARG A 1 83 ? 7.094 -0.008 4.943 1.00 91.31 83 ARG A C 1
ATOM 672 O O . ARG A 1 83 ? 6.804 -0.571 5.993 1.00 91.31 83 ARG A O 1
ATOM 679 N N . LYS A 1 84 ? 6.578 1.189 4.640 1.00 91.44 84 LYS A N 1
ATOM 680 C CA . LYS A 1 84 ? 5.556 1.847 5.481 1.00 91.44 84 LYS A CA 1
ATOM 681 C C . LYS A 1 84 ? 4.216 1.121 5.403 1.00 91.44 84 LYS A C 1
ATOM 683 O O . LYS A 1 84 ? 3.539 1.025 6.424 1.00 91.44 84 LYS A O 1
ATOM 688 N N . LEU A 1 85 ? 3.860 0.621 4.220 1.00 93.50 85 LEU A N 1
ATOM 689 C CA . LEU A 1 85 ? 2.656 -0.179 4.012 1.00 93.50 85 LEU A CA 1
ATOM 690 C C . LEU A 1 85 ? 2.784 -1.565 4.662 1.00 93.50 85 LEU A C 1
ATOM 692 O O . LEU A 1 85 ? 1.850 -1.976 5.339 1.00 93.50 85 LEU A O 1
ATOM 696 N N . ASP A 1 86 ? 3.948 -2.216 4.568 1.00 94.94 86 ASP A N 1
ATOM 697 C CA . ASP A 1 86 ? 4.234 -3.504 5.232 1.00 94.94 86 ASP A CA 1
ATOM 698 C C . ASP A 1 86 ? 4.076 -3.449 6.762 1.00 94.94 86 ASP A C 1
ATOM 700 O O . ASP A 1 86 ? 3.725 -4.439 7.401 1.00 94.94 86 ASP A O 1
ATOM 704 N N . LEU A 1 87 ? 4.356 -2.297 7.379 1.00 94.44 87 LEU A N 1
ATOM 705 C CA . LEU A 1 87 ? 4.255 -2.113 8.833 1.00 94.44 87 LEU A CA 1
ATOM 706 C C . LEU A 1 87 ? 2.829 -1.808 9.316 1.00 94.44 87 LEU A C 1
ATOM 708 O O . LEU A 1 87 ? 2.589 -1.742 10.524 1.00 94.44 87 LEU A O 1
ATOM 712 N N . GLU A 1 88 ? 1.887 -1.566 8.408 1.00 95.38 88 GLU A N 1
ATOM 713 C CA . GLU A 1 88 ? 0.529 -1.174 8.757 1.00 95.38 88 GLU A CA 1
ATOM 714 C C . GLU A 1 88 ? -0.362 -2.407 8.924 1.00 95.38 88 GLU A C 1
ATOM 716 O O . GLU A 1 88 ? -0.691 -3.093 7.966 1.00 95.38 88 GLU A O 1
ATOM 721 N N . SER A 1 89 ? -0.832 -2.660 10.147 1.00 95.31 89 SER A N 1
ATOM 722 C CA . SER A 1 89 ? -1.581 -3.883 10.477 1.00 95.31 89 SER A CA 1
ATOM 723 C C . SER A 1 89 ? -2.920 -4.034 9.748 1.00 95.31 89 SER A C 1
ATOM 725 O O . SER A 1 89 ? -3.476 -5.131 9.704 1.00 95.31 89 SER A O 1
ATOM 727 N N . LYS A 1 90 ? -3.464 -2.938 9.206 1.00 95.44 90 LYS A N 1
ATOM 728 C CA . LYS A 1 90 ? -4.695 -2.942 8.403 1.00 95.44 90 LYS A CA 1
ATOM 729 C C . LYS A 1 90 ? -4.453 -3.207 6.916 1.00 95.44 90 LYS A C 1
ATOM 731 O O . LYS A 1 90 ? -5.430 -3.437 6.207 1.00 95.44 90 LYS A O 1
ATOM 736 N N . VAL A 1 91 ? -3.206 -3.133 6.448 1.00 97.19 91 VAL A N 1
ATOM 737 C CA . VAL A 1 91 ? -2.830 -3.416 5.060 1.00 97.19 91 VAL A CA 1
ATOM 738 C C . VAL A 1 91 ? -2.528 -4.905 4.943 1.00 97.19 91 VAL A C 1
ATOM 740 O O . VAL A 1 91 ? -1.643 -5.417 5.618 1.00 97.19 91 VAL A O 1
ATOM 743 N N . GLU A 1 92 ? -3.274 -5.607 4.095 1.00 97.31 92 GLU A N 1
ATOM 744 C CA . GLU A 1 92 ? -3.059 -7.044 3.861 1.00 97.31 92 GLU A CA 1
ATOM 745 C C . GLU A 1 92 ? -2.165 -7.306 2.656 1.00 97.31 92 GLU A C 1
ATOM 747 O O . GLU A 1 92 ? -1.434 -8.294 2.608 1.00 97.31 92 GLU A O 1
ATOM 752 N N . TRP A 1 93 ? -2.236 -6.414 1.672 1.00 97.06 93 TRP A N 1
ATOM 753 C CA . TRP A 1 93 ? -1.514 -6.537 0.422 1.00 97.06 93 TRP A CA 1
ATOM 754 C C . TRP A 1 93 ? -1.360 -5.171 -0.239 1.00 97.06 93 TRP A C 1
ATOM 756 O O . TRP A 1 93 ? -2.227 -4.302 -0.113 1.00 97.06 93 TRP A O 1
ATOM 766 N N . PHE A 1 94 ? -0.281 -4.982 -0.993 1.00 96.56 94 PHE A N 1
ATOM 767 C CA . PHE A 1 94 ? -0.132 -3.836 -1.878 1.00 96.56 94 PHE A CA 1
ATOM 768 C C . PHE A 1 94 ? 0.770 -4.151 -3.069 1.00 96.56 94 PHE A C 1
ATOM 770 O O . PHE A 1 94 ? 1.573 -5.082 -3.053 1.00 96.56 94 PHE A O 1
ATOM 777 N N . MET A 1 95 ? 0.651 -3.329 -4.108 1.00 94.38 95 MET A N 1
ATOM 778 C CA . MET A 1 95 ? 1.537 -3.355 -5.265 1.00 94.38 95 MET A CA 1
ATOM 779 C C . MET A 1 95 ? 1.629 -1.974 -5.902 1.00 94.38 95 MET A C 1
ATOM 781 O O . MET A 1 95 ? 0.610 -1.330 -6.170 1.00 94.38 95 MET A O 1
ATOM 785 N N . GLN A 1 96 ? 2.853 -1.543 -6.203 1.00 92.00 96 GLN A N 1
ATOM 786 C CA . GLN A 1 96 ? 3.094 -0.350 -7.007 1.00 92.00 96 GLN A CA 1
ATOM 787 C C . GLN A 1 96 ? 2.828 -0.650 -8.489 1.00 92.00 96 GLN A C 1
ATOM 789 O O . GLN A 1 96 ? 3.295 -1.655 -9.030 1.00 92.00 96 GLN A O 1
ATOM 794 N N . GLN A 1 97 ? 2.108 0.235 -9.177 1.00 89.38 97 GLN A N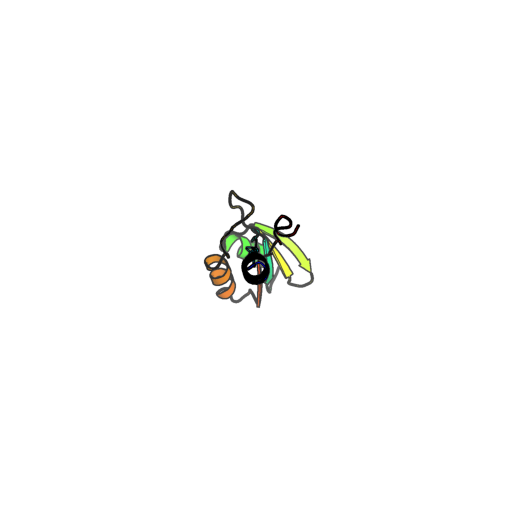 1
ATOM 795 C CA . GLN A 1 97 ? 1.883 0.102 -10.612 1.00 89.38 97 GLN A CA 1
ATOM 796 C C . GLN A 1 97 ? 3.190 0.331 -11.387 1.00 89.38 97 GLN A C 1
ATOM 798 O O . GLN A 1 97 ? 3.829 1.385 -11.276 1.00 89.38 97 GLN A O 1
ATOM 803 N N . LYS A 1 98 ? 3.520 -0.650 -12.233 1.00 86.44 98 LYS A N 1
ATOM 804 C CA . LYS A 1 98 ? 4.636 -0.622 -13.180 1.00 86.44 98 LYS A CA 1
ATOM 805 C C . LYS A 1 98 ? 4.128 -0.315 -14.587 1.00 86.44 98 LYS A C 1
ATOM 807 O O . LYS A 1 98 ? 3.227 -0.986 -15.089 1.00 86.44 98 LYS A O 1
ATOM 812 N N . GLU A 1 99 ? 4.715 0.683 -15.227 1.00 82.06 99 GLU A N 1
ATOM 813 C CA . GLU A 1 99 ? 4.556 0.960 -16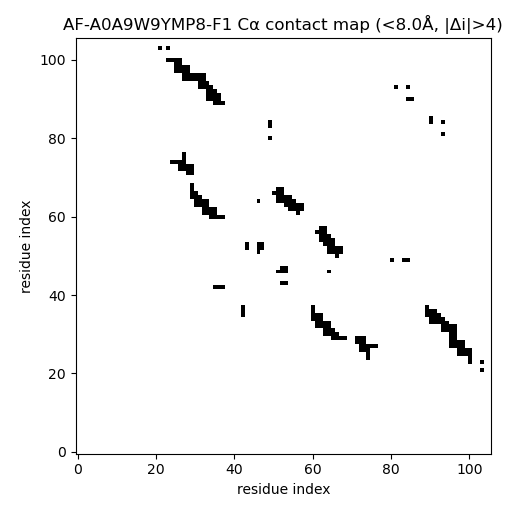.649 1.00 82.06 99 GLU A CA 1
ATOM 814 C C . GLU A 1 99 ? 5.705 0.318 -17.427 1.00 82.06 99 GLU A C 1
ATOM 816 O O . GLU A 1 99 ? 6.873 0.386 -17.039 1.00 82.06 99 GLU A O 1
ATOM 821 N N . LYS A 1 100 ? 5.375 -0.297 -18.564 1.00 72.75 100 LYS A N 1
ATOM 822 C CA . LYS A 1 100 ? 6.391 -0.729 -19.522 1.00 72.75 100 LYS A CA 1
ATOM 823 C C . LYS A 1 100 ? 6.867 0.482 -20.312 1.00 72.75 100 LYS A C 1
ATOM 825 O O . LYS A 1 100 ? 6.049 1.242 -20.832 1.00 72.75 100 LYS A O 1
ATOM 830 N N . ASN A 1 101 ? 8.180 0.636 -20.451 1.00 65.44 101 ASN A N 1
ATOM 831 C CA . ASN A 1 101 ? 8.725 1.593 -21.401 1.00 65.44 101 ASN A CA 1
ATOM 832 C C . ASN A 1 101 ? 8.505 1.072 -22.830 1.00 65.44 101 ASN A C 1
ATOM 834 O O . ASN A 1 101 ? 9.208 0.175 -23.282 1.00 65.44 101 ASN A O 1
ATOM 838 N N . ILE A 1 102 ? 7.521 1.630 -23.538 1.00 61.47 102 ILE A N 1
ATOM 839 C CA . ILE A 1 102 ? 7.157 1.209 -24.903 1.00 61.47 102 ILE A CA 1
ATOM 840 C C . ILE A 1 102 ? 8.234 1.618 -25.931 1.00 61.47 102 ILE A C 1
ATOM 842 O O . ILE A 1 102 ? 8.253 1.101 -27.040 1.00 61.47 102 ILE A O 1
ATOM 846 N N . ASN A 1 103 ? 9.173 2.503 -25.569 1.00 59.84 103 ASN A N 1
ATOM 847 C CA . ASN A 1 103 ? 10.261 2.931 -26.459 1.00 59.84 103 ASN A CA 1
ATOM 848 C C . ASN A 1 103 ? 11.428 1.929 -26.531 1.00 59.84 103 ASN A C 1
ATOM 850 O O . ASN A 1 103 ? 12.388 2.164 -27.260 1.00 59.84 103 ASN A O 1
ATOM 854 N N . CYS A 1 104 ? 11.372 0.833 -25.776 1.00 52.50 104 CYS A N 1
ATOM 855 C CA . CYS A 1 104 ? 12.389 -0.212 -25.774 1.00 52.50 104 CYS A CA 1
ATOM 856 C C . CYS A 1 104 ? 11.876 -1.463 -26.497 1.00 52.50 104 CYS A C 1
ATOM 858 O O . CYS A 1 104 ? 11.753 -2.497 -25.861 1.00 52.50 104 CYS A O 1
ATOM 860 N N . CYS A 1 105 ? 11.531 -1.346 -27.784 1.00 47.41 105 CYS A N 1
ATOM 861 C CA . CYS A 1 105 ? 11.459 -2.445 -28.764 1.00 47.41 105 CYS A CA 1
ATOM 862 C C . CYS A 1 105 ? 11.238 -1.856 -30.178 1.00 47.41 105 CYS A C 1
ATOM 864 O O . CYS A 1 105 ? 10.109 -1.459 -30.476 1.00 47.41 105 CYS A O 1
ATOM 866 N N . PRO A 1 106 ? 12.269 -1.758 -31.039 1.00 48.28 106 PRO A N 1
ATOM 867 C CA . PRO A 1 106 ? 12.100 -1.774 -32.492 1.00 48.28 106 PRO A CA 1
ATOM 868 C C . PRO A 1 106 ? 11.872 -3.197 -33.026 1.00 48.28 106 PRO A C 1
ATOM 870 O O . PRO A 1 106 ? 12.430 -4.152 -32.438 1.00 48.28 106 PRO A O 1
#

InterPro domains:
  IPR032815 Peptidase S8, pro-domain [PF16470] (32-100)
  IPR038466 Peptidase S8, pro-domain superfamily [G3DSA:3.30.70.850] (21-102)

pLDDT: mean 80.05, std 16.67, range [47.41, 98.12]

Nearest PDB structures (foldseek):
  5anc-assembly1_K  TM=4.336E-01  e=1.232E+00  Homo sapiens
  6p66-assembly2_D  TM=4.685E-01  e=2.682E+00  Archaeoglobus fulgidus DSM 4304

Radius of gyration: 23.03 Å; Cα contacts (8 Å, |Δi|>4): 134; chains: 1; bounding box: 58×35×59 Å

Mean predicted aligned error: 11.74 Å

Foldseek 3Di:
DCVVVVVVVVVVVVVVVVPDPPPFQWWFFQKKKWQFDDDPVVVQVLLVVLQWHFDAADDDRIGMTGHDDPDRTDSDDPVVSVVSLVPDPRTPDMDTDTDGPPVPDD